Protein AF-A0A7U4LGH0-F1 (afdb_monomer_lite)

pLDDT: mean 79.06, std 14.22, range [37.09, 94.0]

Radius of gyration: 17.89 Å; chains: 1; bounding box: 55×28×38 Å

Foldseek 3Di:
DDFDKDFDPDWDWDDDPPDIDTHGIDTDDAQFLLNVQVVLVDDDDRSVVLLVLLCVVVVHDSVVRRGHGPVVSLVSSQVSLVPDPPRDRPPDDD

Organism: NCBI:txid1609977

Secondary structure (DSSP, 8-state):
-PPEEEEEEEEEEEEETTEEEEEEEEEEPPPBHHHHHHHGGGSSS-HHHHHHHHHHHHT--HHHHTTSBHHHHHHHHHHHHHTSTT--------

Structure (mmCIF, N/CA/C/O backbone):
data_AF-A0A7U4LGH0-F1
#
_entry.id   AF-A0A7U4LGH0-F1
#
loop_
_atom_site.group_PDB
_atom_site.id
_atom_site.type_symbol
_atom_site.label_atom_id
_atom_site.label_alt_id
_atom_site.label_comp_id
_atom_site.label_asym_id
_atom_site.label_entity_id
_atom_site.label_seq_id
_atom_site.pdbx_PDB_ins_code
_atom_site.Cartn_x
_atom_site.Cartn_y
_atom_site.Cartn_z
_atom_site.occupancy
_atom_site.B_iso_or_equiv
_atom_site.auth_seq_id
_atom_site.auth_comp_id
_atom_site.auth_asym_id
_atom_site.auth_atom_id
_atom_site.pdbx_PDB_model_num
ATOM 1 N N . MET A 1 1 ? 3.000 -16.094 -8.932 1.00 51.00 1 MET A N 1
ATOM 2 C CA . MET A 1 1 ? 2.922 -15.518 -10.295 1.00 51.00 1 MET A CA 1
ATOM 3 C C . MET A 1 1 ? 4.235 -14.812 -10.592 1.00 51.00 1 MET A C 1
ATOM 5 O O . MET A 1 1 ? 4.749 -14.156 -9.696 1.00 51.00 1 MET A O 1
ATOM 9 N N . ALA A 1 2 ? 4.805 -14.997 -11.785 1.00 57.38 2 ALA A N 1
ATOM 10 C CA . ALA A 1 2 ? 6.076 -14.379 -12.168 1.00 57.38 2 ALA A CA 1
ATOM 11 C C . ALA A 1 2 ? 5.899 -12.867 -12.396 1.00 57.38 2 ALA A C 1
ATOM 13 O O . ALA A 1 2 ? 4.921 -12.450 -13.017 1.00 57.38 2 ALA A O 1
ATOM 14 N N . ALA A 1 3 ? 6.821 -12.051 -11.878 1.00 67.06 3 ALA A N 1
ATOM 15 C CA . ALA A 1 3 ? 6.813 -10.607 -12.102 1.00 67.06 3 ALA A CA 1
ATOM 16 C C . ALA A 1 3 ? 7.034 -10.310 -13.593 1.00 67.06 3 ALA A C 1
ATOM 18 O O . ALA A 1 3 ? 7.894 -10.921 -14.228 1.00 67.06 3 ALA A O 1
ATOM 19 N N . THR A 1 4 ? 6.256 -9.390 -14.165 1.00 79.62 4 THR A N 1
ATOM 20 C CA . THR A 1 4 ? 6.445 -8.992 -15.567 1.00 79.62 4 THR A CA 1
ATOM 21 C C . THR A 1 4 ? 7.606 -8.010 -15.643 1.00 79.62 4 THR A C 1
ATOM 23 O O . THR A 1 4 ? 7.535 -6.934 -15.054 1.00 79.62 4 THR A O 1
ATOM 26 N N . VAL A 1 5 ? 8.680 -8.387 -16.335 1.00 84.75 5 VAL A N 1
ATOM 27 C CA . VAL A 1 5 ? 9.907 -7.587 -16.437 1.00 84.75 5 VAL A CA 1
ATOM 28 C C . VAL A 1 5 ? 9.956 -6.881 -17.787 1.00 84.75 5 VAL A C 1
ATOM 30 O O . VAL A 1 5 ? 9.822 -7.519 -18.828 1.00 84.75 5 VAL A O 1
ATOM 33 N N . TYR A 1 6 ? 10.172 -5.570 -17.762 1.00 85.81 6 TYR A N 1
ATOM 34 C CA . TYR A 1 6 ? 10.301 -4.721 -18.939 1.00 85.81 6 TYR A CA 1
ATOM 35 C C . TYR A 1 6 ? 11.729 -4.178 -19.024 1.00 85.81 6 TYR A C 1
ATOM 37 O O . TYR A 1 6 ? 12.182 -3.524 -18.080 1.00 85.81 6 TYR A O 1
ATOM 45 N N . PRO A 1 7 ? 12.456 -4.418 -20.126 1.00 87.44 7 PRO A N 1
ATOM 46 C CA . PRO A 1 7 ? 13.765 -3.815 -20.324 1.00 87.44 7 PRO A CA 1
ATOM 47 C C . PRO A 1 7 ? 13.629 -2.302 -20.526 1.00 87.44 7 PRO A C 1
ATOM 49 O O . PRO A 1 7 ? 12.701 -1.823 -21.184 1.00 87.44 7 PRO A O 1
ATOM 52 N N . LEU A 1 8 ? 14.568 -1.543 -19.970 1.00 86.00 8 LEU A N 1
ATOM 53 C CA . LEU A 1 8 ? 14.642 -0.103 -20.173 1.00 86.00 8 LEU A CA 1
ATOM 54 C C . LEU A 1 8 ? 15.298 0.211 -21.521 1.00 86.00 8 LEU A C 1
ATOM 56 O O . LEU A 1 8 ? 16.255 -0.439 -21.930 1.00 86.00 8 LEU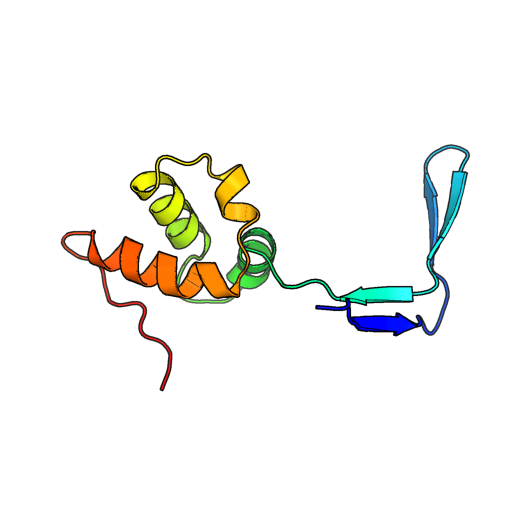 A O 1
ATOM 60 N N . LYS A 1 9 ? 14.802 1.249 -22.206 1.00 87.94 9 LYS A N 1
ATOM 61 C CA . LYS A 1 9 ? 15.415 1.740 -23.456 1.00 87.94 9 LYS A CA 1
ATOM 62 C C . LYS A 1 9 ? 16.791 2.364 -23.222 1.00 87.94 9 LYS A C 1
ATOM 64 O O . LYS A 1 9 ? 17.649 2.304 -24.094 1.00 87.94 9 LYS A O 1
ATOM 69 N N . HIS A 1 10 ? 16.975 2.959 -22.047 1.00 89.44 10 HIS A N 1
ATOM 70 C CA . HIS A 1 10 ? 18.232 3.532 -21.593 1.00 89.44 10 HIS A CA 1
ATOM 71 C C . HIS A 1 10 ? 18.460 3.101 -20.142 1.00 89.44 10 HIS A C 1
ATOM 73 O O . HIS A 1 10 ? 17.512 3.183 -19.353 1.00 89.44 10 HIS A O 1
ATOM 79 N N . PRO A 1 11 ? 19.666 2.634 -19.786 1.00 86.25 11 PRO A N 1
ATOM 80 C CA . PRO A 1 11 ? 19.973 2.266 -18.414 1.00 86.25 11 PRO A CA 1
ATOM 81 C C . PRO A 1 11 ? 19.926 3.493 -17.502 1.00 86.25 11 PRO A C 1
ATOM 83 O O . PRO A 1 11 ? 20.339 4.590 -17.886 1.00 86.25 11 PRO A O 1
ATOM 86 N N . ILE A 1 12 ? 19.419 3.304 -16.286 1.00 87.94 12 ILE A N 1
ATOM 87 C CA . ILE A 1 12 ? 19.425 4.332 -15.245 1.00 87.94 12 ILE A CA 1
ATOM 88 C C . ILE A 1 12 ? 20.600 4.034 -14.324 1.00 87.94 12 ILE A C 1
ATOM 90 O O . ILE A 1 12 ? 20.642 2.981 -13.691 1.00 87.94 12 ILE A O 1
ATOM 94 N N . ILE A 1 13 ? 21.546 4.966 -14.245 1.00 90.12 13 ILE A N 1
ATOM 95 C CA . ILE A 1 13 ? 22.685 4.867 -13.334 1.00 90.12 13 ILE A CA 1
ATOM 96 C C . ILE A 1 13 ? 22.304 5.546 -12.021 1.00 90.12 13 ILE A C 1
ATOM 98 O O . ILE A 1 13 ? 21.989 6.737 -12.004 1.00 90.12 13 ILE A O 1
ATOM 102 N N . VAL A 1 14 ? 22.327 4.789 -10.927 1.00 89.31 14 VAL A N 1
ATOM 103 C CA . VAL A 1 14 ? 22.050 5.292 -9.581 1.00 89.31 14 VAL A CA 1
ATOM 104 C C . VAL A 1 14 ? 23.318 5.170 -8.747 1.00 89.31 14 VAL A C 1
ATOM 106 O O . VAL A 1 14 ? 23.869 4.082 -8.596 1.00 89.31 14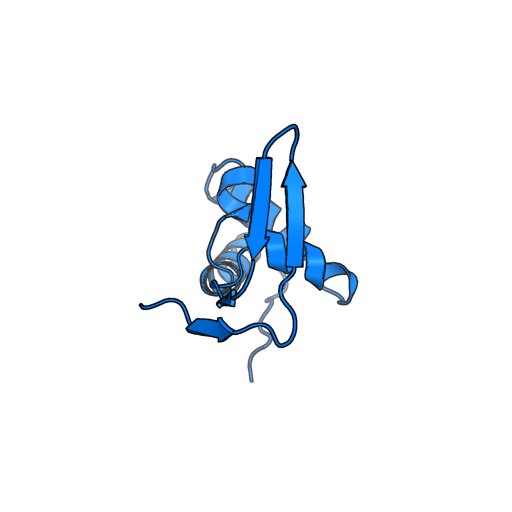 VAL A O 1
ATOM 109 N N . THR A 1 15 ? 23.777 6.285 -8.183 1.00 89.56 15 THR A N 1
ATOM 110 C CA . THR A 1 15 ? 24.904 6.301 -7.244 1.00 89.56 15 THR A CA 1
ATOM 111 C C . THR A 1 15 ? 24.376 6.513 -5.829 1.00 89.56 15 THR A C 1
ATOM 113 O O . THR A 1 15 ? 23.764 7.540 -5.540 1.00 89.56 15 THR A O 1
ATOM 116 N N . ILE A 1 16 ? 24.604 5.541 -4.943 1.00 85.25 16 ILE A N 1
ATOM 117 C CA . ILE A 1 16 ? 24.232 5.600 -3.524 1.00 85.25 16 ILE A CA 1
ATOM 118 C C . ILE A 1 16 ? 25.512 5.445 -2.698 1.00 85.25 16 ILE A C 1
ATOM 120 O O . ILE A 1 16 ? 26.050 4.346 -2.546 1.00 85.25 16 ILE A O 1
ATOM 124 N N . GLY A 1 17 ? 26.023 6.559 -2.168 1.00 87.56 17 GLY A N 1
ATOM 125 C CA . GLY A 1 17 ? 27.328 6.592 -1.500 1.00 87.56 17 GLY A CA 1
ATOM 126 C C . GLY A 1 17 ? 28.467 6.309 -2.485 1.00 87.56 17 GLY A C 1
ATOM 127 O O . GLY A 1 17 ? 28.561 6.967 -3.515 1.00 87.56 17 GLY A O 1
ATOM 128 N N . GLU A 1 18 ? 29.312 5.320 -2.184 1.00 89.69 18 GLU A N 1
ATOM 129 C CA . GLU A 1 18 ? 30.409 4.872 -3.065 1.00 89.69 18 GLU A CA 1
ATOM 130 C C . GLU A 1 18 ? 29.988 3.785 -4.073 1.00 89.69 18 GLU A C 1
ATOM 132 O O . GLU A 1 18 ? 30.808 3.308 -4.856 1.00 89.69 18 GLU A O 1
ATOM 137 N N . ARG A 1 19 ? 28.720 3.353 -4.056 1.00 80.44 19 ARG A N 1
ATOM 138 C CA . ARG A 1 19 ? 28.218 2.312 -4.959 1.00 80.44 19 ARG A CA 1
ATOM 139 C C . ARG A 1 19 ? 27.496 2.932 -6.143 1.00 80.44 19 ARG A C 1
ATOM 141 O O . ARG A 1 19 ? 26.603 3.756 -5.959 1.00 80.44 19 ARG A O 1
ATOM 148 N N . THR A 1 20 ? 27.850 2.474 -7.339 1.00 87.94 20 THR A N 1
ATOM 149 C CA . THR A 1 20 ? 27.145 2.787 -8.583 1.00 87.94 20 THR A CA 1
ATOM 150 C C . THR A 1 20 ? 26.452 1.527 -9.076 1.00 87.94 20 THR A C 1
ATOM 152 O O . THR A 1 20 ? 27.106 0.510 -9.303 1.00 87.94 20 THR A O 1
ATOM 155 N N . GLU A 1 21 ? 25.136 1.601 -9.233 1.00 88.25 21 GLU A N 1
ATOM 156 C CA . GLU A 1 21 ? 24.301 0.526 -9.757 1.00 88.25 21 GLU A CA 1
ATOM 157 C C . GLU A 1 21 ? 23.679 0.947 -11.088 1.00 88.25 21 GLU A C 1
ATOM 159 O O . GLU A 1 21 ? 23.267 2.094 -11.275 1.00 88.25 21 GLU A O 1
ATOM 164 N N . GLU A 1 22 ? 23.614 -0.001 -12.019 1.00 90.06 22 GLU A N 1
ATOM 165 C CA . GLU A 1 22 ? 22.978 0.182 -13.317 1.00 90.06 22 GLU A CA 1
ATOM 166 C C . GLU A 1 22 ? 21.651 -0.578 -13.341 1.00 90.06 22 GLU A C 1
ATOM 168 O O . GLU A 1 22 ? 21.606 -1.808 -13.287 1.00 90.06 22 GLU A O 1
ATOM 173 N N . ILE A 1 23 ? 20.549 0.162 -13.424 1.00 87.19 23 ILE A N 1
ATOM 174 C CA . ILE A 1 23 ? 19.209 -0.398 -13.556 1.00 87.19 23 ILE A CA 1
ATOM 175 C C . ILE A 1 23 ? 18.899 -0.503 -15.048 1.00 87.19 23 ILE A C 1
ATOM 177 O O . ILE A 1 23 ? 18.754 0.506 -15.739 1.00 87.19 23 ILE A O 1
ATOM 181 N N . THR A 1 24 ? 18.777 -1.734 -15.545 1.00 88.56 24 THR A N 1
ATOM 182 C CA . THR A 1 24 ? 18.520 -2.040 -16.966 1.00 88.56 24 THR A CA 1
ATOM 183 C C . THR A 1 24 ? 17.110 -2.574 -17.227 1.00 88.56 24 THR A C 1
ATOM 185 O O . THR A 1 24 ? 16.690 -2.693 -18.378 1.00 88.56 24 THR A O 1
ATOM 188 N N . SER A 1 25 ? 16.345 -2.884 -16.177 1.00 86.19 25 SER A N 1
ATOM 189 C CA . SER A 1 25 ? 14.981 -3.405 -16.297 1.00 86.1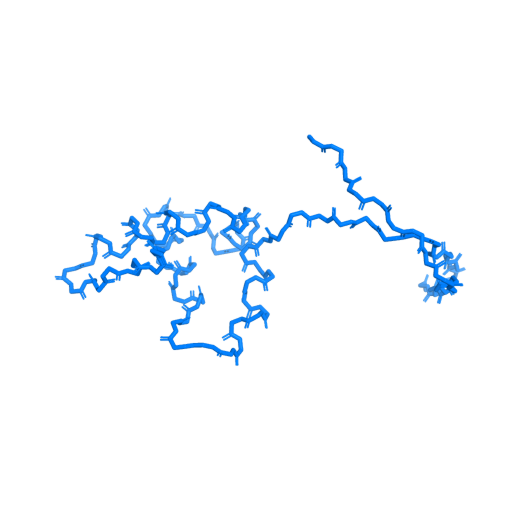9 25 SER A CA 1
ATOM 190 C C . SER A 1 25 ? 14.092 -2.992 -15.125 1.00 86.19 25 SER A C 1
ATOM 192 O O . SER A 1 25 ? 14.570 -2.734 -14.021 1.00 86.19 25 SER A O 1
ATOM 194 N N . LEU A 1 26 ? 12.785 -2.932 -15.378 1.00 83.00 26 LEU A N 1
ATOM 195 C CA . LEU A 1 26 ? 11.747 -2.688 -14.381 1.00 83.00 26 LEU A CA 1
ATOM 196 C C . LEU A 1 26 ? 10.875 -3.931 -14.241 1.00 83.00 26 LEU A C 1
ATOM 198 O O . LEU A 1 26 ? 10.321 -4.419 -15.223 1.00 83.00 26 LEU A O 1
ATOM 202 N N . ALA A 1 27 ? 10.706 -4.418 -13.017 1.00 82.56 27 ALA A N 1
ATOM 203 C CA . ALA A 1 27 ? 9.727 -5.451 -12.713 1.00 82.56 27 ALA A CA 1
ATOM 204 C C . ALA A 1 27 ? 8.419 -4.794 -12.259 1.00 82.56 27 ALA A C 1
ATOM 206 O O . ALA A 1 27 ? 8.393 -4.083 -11.253 1.00 82.56 27 ALA A O 1
ATOM 207 N N . LEU A 1 28 ? 7.324 -5.042 -12.978 1.00 78.44 28 LEU A N 1
ATOM 208 C CA . LEU A 1 28 ? 6.002 -4.653 -12.507 1.00 78.44 28 LEU A CA 1
ATOM 209 C C . LEU A 1 28 ? 5.595 -5.565 -11.353 1.00 78.44 28 LEU A C 1
ATOM 211 O O . LEU A 1 28 ? 5.527 -6.791 -11.490 1.00 78.44 28 LEU A O 1
ATOM 215 N N . ARG A 1 29 ? 5.295 -4.938 -10.220 1.00 84.50 29 ARG A N 1
ATOM 216 C CA . ARG A 1 29 ? 4.615 -5.567 -9.091 1.00 84.50 29 ARG A CA 1
ATOM 217 C C . ARG A 1 29 ? 3.129 -5.234 -9.129 1.00 84.50 29 ARG A C 1
ATOM 219 O O . ARG A 1 29 ? 2.715 -4.273 -9.775 1.00 84.50 29 ARG A O 1
ATOM 226 N N . ARG A 1 30 ? 2.333 -6.015 -8.400 1.00 82.31 30 ARG A N 1
ATOM 227 C CA . ARG A 1 30 ? 0.936 -5.659 -8.138 1.00 82.31 30 ARG A CA 1
ATOM 228 C C . ARG A 1 30 ? 0.902 -4.363 -7.328 1.00 82.31 30 ARG A C 1
ATOM 230 O O . ARG A 1 30 ? 1.794 -4.115 -6.506 1.00 82.31 30 ARG A O 1
ATOM 237 N N . ALA A 1 31 ? -0.090 -3.531 -7.624 1.00 84.69 31 ALA A N 1
ATOM 238 C CA . ALA A 1 31 ? -0.326 -2.313 -6.869 1.00 84.69 31 ALA A CA 1
ATOM 239 C C . ALA A 1 31 ? -0.703 -2.675 -5.428 1.00 84.69 31 ALA A C 1
ATOM 241 O O . ALA A 1 31 ? -1.328 -3.708 -5.189 1.00 84.69 31 ALA A O 1
ATOM 242 N N . THR A 1 32 ? -0.317 -1.836 -4.479 1.00 89.81 32 THR A N 1
ATOM 243 C CA . THR A 1 32 ? -0.700 -1.962 -3.072 1.00 89.81 32 THR A CA 1
ATOM 244 C C . THR A 1 32 ? -1.592 -0.805 -2.647 1.00 89.81 32 THR A C 1
ATOM 246 O O . THR A 1 32 ? -1.699 0.198 -3.356 1.00 89.81 32 THR A O 1
ATOM 249 N N . GLY A 1 33 ? -2.187 -0.896 -1.455 1.00 85.38 33 GLY A N 1
ATOM 250 C CA . GLY A 1 33 ? -2.927 0.213 -0.845 1.00 85.38 33 GLY A CA 1
ATOM 251 C C . GLY A 1 33 ? -2.137 1.531 -0.827 1.00 85.38 33 GLY A C 1
ATOM 252 O O . GLY A 1 33 ? -2.698 2.594 -1.071 1.00 85.38 33 GLY A O 1
ATOM 253 N N . ASN A 1 34 ? -0.816 1.478 -0.635 1.00 87.38 34 ASN A N 1
ATOM 254 C CA . ASN A 1 34 ? 0.037 2.665 -0.700 1.00 87.38 34 ASN A CA 1
ATOM 255 C C . ASN A 1 34 ? 0.113 3.293 -2.100 1.00 87.38 34 ASN A C 1
ATOM 257 O O . ASN A 1 34 ? 0.170 4.512 -2.219 1.00 87.38 34 ASN A O 1
ATOM 261 N N . ASP A 1 35 ? 0.105 2.484 -3.161 1.00 86.44 35 ASP A N 1
ATOM 262 C CA . ASP A 1 35 ? 0.066 3.018 -4.526 1.00 86.44 35 ASP A CA 1
ATOM 263 C C . ASP A 1 35 ? -1.293 3.644 -4.823 1.00 86.44 35 ASP A C 1
ATOM 265 O O . ASP A 1 35 ? -1.362 4.685 -5.475 1.00 86.44 35 ASP A O 1
ATOM 269 N N . LEU A 1 36 ? -2.368 3.045 -4.298 1.00 83.62 36 LEU A N 1
ATOM 270 C CA . LEU A 1 36 ? -3.707 3.609 -4.416 1.00 83.62 36 LEU A CA 1
ATOM 271 C C . LEU A 1 36 ? -3.776 5.002 -3.782 1.00 83.62 36 LEU A C 1
ATOM 273 O O . LEU A 1 36 ? -4.346 5.886 -4.402 1.00 83.62 36 LEU A O 1
ATOM 277 N N . LEU A 1 37 ? -3.127 5.239 -2.633 1.00 83.88 37 LEU A N 1
ATOM 278 C CA . LEU A 1 37 ? -3.038 6.571 -2.009 1.00 83.88 37 LEU A CA 1
ATOM 279 C C . LEU A 1 37 ? -2.355 7.624 -2.894 1.00 83.88 37 LEU A C 1
ATOM 281 O O . LEU A 1 37 ? -2.732 8.791 -2.857 1.00 83.88 37 LEU A O 1
ATOM 285 N N . LEU A 1 38 ? -1.350 7.236 -3.684 1.00 79.88 38 LEU A N 1
ATOM 286 C CA . LEU A 1 38 ? -0.679 8.157 -4.610 1.00 79.88 38 LEU A CA 1
ATOM 287 C C . LEU A 1 38 ? -1.596 8.524 -5.787 1.00 79.88 38 LEU A C 1
ATOM 289 O O . LEU A 1 38 ? -1.604 9.667 -6.252 1.00 79.88 38 LEU A O 1
ATOM 293 N N . ILE A 1 39 ? -2.389 7.556 -6.249 1.00 72.06 39 ILE A N 1
ATOM 294 C CA . ILE A 1 39 ? -3.348 7.717 -7.350 1.00 72.06 39 ILE A CA 1
ATOM 295 C C . ILE A 1 39 ? -4.616 8.459 -6.881 1.00 72.06 39 ILE A C 1
ATOM 297 O O . ILE A 1 39 ? -5.239 9.170 -7.671 1.00 72.06 39 ILE A O 1
ATOM 301 N N . ASP A 1 40 ? -4.957 8.355 -5.593 1.00 69.62 40 ASP A N 1
ATOM 302 C CA . ASP A 1 40 ? -6.140 8.933 -4.932 1.00 69.62 40 ASP A CA 1
ATOM 303 C C . ASP A 1 40 ? -6.217 10.466 -4.983 1.00 69.62 40 ASP A C 1
ATOM 305 O O . ASP A 1 40 ? -7.267 11.055 -4.741 1.00 69.62 40 ASP A O 1
ATOM 309 N N . SER A 1 41 ? -5.142 11.128 -5.414 1.00 56.66 41 SER A N 1
ATOM 310 C CA . SER A 1 41 ? -5.086 12.565 -5.715 1.00 56.66 41 SER A CA 1
ATOM 311 C C . SER A 1 41 ? -6.166 13.064 -6.706 1.00 56.66 41 SER A C 1
ATOM 313 O O . SER A 1 41 ? -6.239 14.266 -6.957 1.00 56.66 41 SER A O 1
ATOM 315 N N . PHE A 1 42 ? -6.978 12.178 -7.306 1.00 50.88 42 PHE A N 1
ATOM 316 C CA . PHE A 1 42 ? -7.818 12.478 -8.470 1.00 50.88 42 PHE A CA 1
ATOM 317 C C . PHE A 1 42 ? -9.315 12.102 -8.404 1.00 50.88 42 PHE A C 1
ATOM 319 O O . PHE A 1 42 ? -9.985 12.321 -9.415 1.00 50.88 42 PHE A O 1
ATOM 326 N N . ARG A 1 43 ? -9.906 11.570 -7.314 1.00 55.22 43 ARG A N 1
ATOM 327 C CA . ARG A 1 43 ? -11.349 11.191 -7.331 1.00 55.22 43 ARG A CA 1
ATOM 328 C C . ARG A 1 43 ? -12.134 11.390 -6.025 1.00 55.22 43 ARG A C 1
ATOM 330 O O . ARG A 1 43 ? -11.590 11.474 -4.937 1.00 55.22 43 ARG A O 1
ATOM 337 N N . HIS A 1 44 ? -13.463 11.438 -6.185 1.00 57.44 44 HIS A N 1
ATOM 338 C CA . HIS A 1 44 ? -14.521 11.709 -5.195 1.00 57.44 44 HIS A CA 1
ATOM 339 C C . HIS A 1 44 ? -14.704 10.669 -4.063 1.00 57.44 44 HIS A C 1
ATOM 341 O O . HIS A 1 44 ? -15.725 10.700 -3.381 1.00 57.44 44 HIS A O 1
ATOM 347 N N . GLN A 1 45 ? -13.755 9.758 -3.844 1.00 63.44 45 GLN A N 1
ATOM 348 C CA . GLN A 1 45 ? -13.758 8.819 -2.716 1.00 63.44 45 GLN A CA 1
ATOM 349 C C . GLN A 1 45 ? -12.338 8.742 -2.155 1.00 63.44 45 GLN A C 1
ATOM 351 O O . GLN A 1 45 ? -11.475 8.229 -2.857 1.00 63.44 45 GLN A O 1
ATOM 356 N N . PRO A 1 46 ? -12.075 9.245 -0.935 1.00 77.50 46 PRO A N 1
ATOM 357 C CA . PRO A 1 46 ? -10.730 9.243 -0.380 1.00 77.50 46 PRO A CA 1
ATOM 358 C C . PRO A 1 46 ? -10.322 7.811 -0.018 1.00 77.50 46 PRO A C 1
ATOM 360 O O . PRO A 1 46 ? -10.747 7.274 1.004 1.00 77.50 46 PRO A O 1
ATOM 363 N N . MET A 1 47 ? -9.464 7.192 -0.824 1.00 85.31 47 MET A N 1
ATOM 364 C CA . MET A 1 47 ? -8.814 5.908 -0.546 1.00 85.31 47 MET A CA 1
ATOM 365 C C . MET A 1 47 ? -8.183 5.870 0.846 1.00 85.31 47 MET A C 1
ATOM 367 O O . MET A 1 47 ? -8.194 4.837 1.513 1.00 85.31 47 MET A O 1
ATOM 371 N N . LYS A 1 48 ? -7.670 7.008 1.326 1.00 86.31 48 LYS A N 1
ATOM 372 C CA . LYS A 1 48 ? -7.172 7.119 2.701 1.00 86.31 48 LYS A CA 1
ATOM 373 C C . LYS A 1 48 ? -8.222 6.711 3.736 1.00 86.31 48 LYS A C 1
ATOM 375 O O . LYS A 1 48 ? -7.899 5.924 4.620 1.00 86.31 48 LYS A O 1
ATOM 380 N N . LEU A 1 49 ? -9.461 7.176 3.584 1.00 84.75 49 LEU A N 1
ATOM 381 C CA . LEU A 1 49 ? -10.562 6.823 4.479 1.00 84.75 49 LEU A CA 1
ATOM 382 C C . LEU A 1 49 ? -10.868 5.324 4.411 1.00 84.75 49 LEU A C 1
ATOM 384 O O . LEU A 1 49 ? -11.019 4.689 5.448 1.00 84.75 49 LEU A O 1
ATOM 388 N N . VAL A 1 50 ? -10.895 4.745 3.207 1.00 86.88 50 VAL A N 1
ATOM 389 C CA . VAL A 1 50 ? -11.116 3.302 3.010 1.00 86.88 50 VAL A CA 1
ATOM 390 C C . VAL A 1 50 ? -10.072 2.491 3.784 1.00 86.88 50 VAL A C 1
ATOM 392 O O . VAL A 1 50 ? -10.414 1.604 4.563 1.00 86.88 50 VAL A O 1
ATOM 395 N N . LEU A 1 51 ? -8.789 2.822 3.619 1.00 89.25 51 LEU A N 1
ATOM 396 C CA . LEU A 1 51 ? -7.695 2.123 4.296 1.00 89.25 51 LEU A CA 1
ATOM 397 C C . LEU A 1 51 ? -7.725 2.340 5.820 1.00 89.25 51 LEU A C 1
ATOM 399 O O . LEU A 1 51 ? -7.431 1.414 6.575 1.00 89.25 51 LEU A O 1
ATOM 403 N N . GLU A 1 52 ? -8.093 3.534 6.289 1.00 89.06 52 GLU A N 1
ATOM 404 C CA . GLU A 1 52 ? -8.256 3.824 7.720 1.00 89.06 52 GLU A CA 1
ATOM 405 C C . GLU A 1 52 ? -9.412 3.023 8.332 1.00 89.06 52 GLU A C 1
ATOM 407 O O . GLU A 1 52 ? -9.271 2.481 9.428 1.00 89.06 52 GLU A O 1
ATOM 412 N N . MET A 1 53 ? -10.521 2.863 7.608 1.00 87.00 53 MET A N 1
ATOM 413 C CA . MET A 1 53 ? -11.652 2.043 8.043 1.00 87.00 53 MET A CA 1
ATOM 414 C C . MET A 1 53 ? -11.299 0.558 8.101 1.00 87.00 53 MET A C 1
ATOM 416 O O . MET A 1 53 ? -11.615 -0.111 9.086 1.00 87.00 53 MET A O 1
ATOM 420 N N . ILE A 1 54 ? -10.585 0.042 7.096 1.00 88.88 54 ILE A N 1
ATOM 421 C CA . ILE A 1 54 ? -10.081 -1.338 7.119 1.00 88.88 54 ILE A CA 1
ATOM 422 C C . ILE A 1 54 ? -9.152 -1.537 8.325 1.00 88.88 54 ILE A C 1
ATOM 424 O O . ILE A 1 54 ? -9.267 -2.545 9.023 1.00 88.88 54 ILE A O 1
ATOM 428 N N . ALA A 1 55 ? -8.259 -0.585 8.611 1.00 92.00 55 ALA A N 1
ATOM 429 C CA . ALA A 1 55 ? -7.370 -0.645 9.773 1.00 92.00 55 ALA A CA 1
ATOM 430 C C . ALA A 1 55 ? -8.158 -0.685 11.092 1.00 92.00 55 ALA A C 1
AT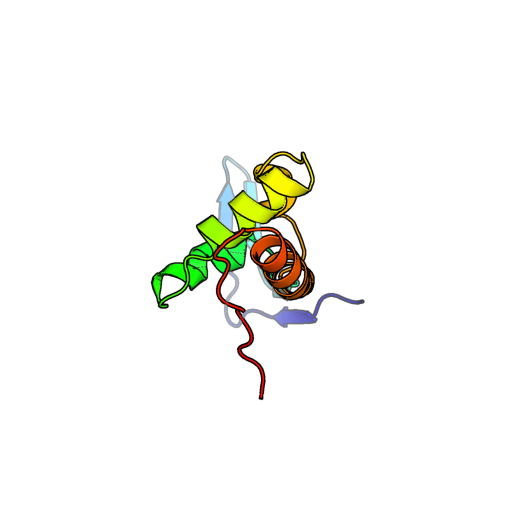OM 432 O O . ALA A 1 55 ? -7.908 -1.549 11.933 1.00 92.00 55 ALA A O 1
ATOM 433 N N . ALA A 1 56 ? -9.148 0.200 11.243 1.00 89.12 56 ALA A N 1
ATOM 434 C CA . ALA A 1 56 ? -9.986 0.278 12.434 1.00 89.12 56 ALA A CA 1
ATOM 435 C C . ALA A 1 56 ? -10.787 -1.012 12.679 1.00 89.12 56 ALA A C 1
ATOM 437 O O . ALA A 1 56 ? -10.798 -1.518 13.799 1.00 89.12 56 ALA A O 1
ATOM 438 N N . LEU A 1 57 ? -11.411 -1.577 11.640 1.00 87.81 57 LEU A N 1
ATOM 439 C CA . LEU A 1 57 ? -12.255 -2.770 11.772 1.00 87.81 57 LEU A CA 1
ATOM 440 C C . LEU A 1 57 ? -11.452 -4.064 11.915 1.00 87.81 57 LEU A C 1
ATOM 442 O O . LEU A 1 57 ? -11.871 -4.976 12.622 1.00 87.81 57 LEU A O 1
ATOM 446 N N . SER A 1 58 ? -10.289 -4.152 11.268 1.00 89.81 58 SER A N 1
ATOM 447 C CA . SER A 1 58 ? -9.406 -5.322 11.387 1.00 89.81 58 SER A CA 1
ATOM 448 C C . SER A 1 58 ? -8.528 -5.302 12.643 1.00 89.81 58 SER A C 1
ATOM 450 O O . SER A 1 58 ? -7.888 -6.308 12.953 1.00 89.81 58 SER A O 1
ATOM 452 N N . GLY A 1 59 ? -8.454 -4.165 13.347 1.00 91.38 59 GLY A N 1
ATOM 453 C CA . GLY A 1 59 ? -7.546 -3.957 14.478 1.00 91.38 59 GLY A CA 1
ATOM 454 C C . GLY A 1 59 ? -6.064 -3.949 14.087 1.00 91.38 59 GLY A C 1
ATOM 455 O O . GLY A 1 59 ? -5.200 -4.133 14.945 1.00 91.38 59 GLY A O 1
ATOM 456 N N . GLN A 1 60 ? -5.753 -3.773 12.799 1.00 94.00 60 GLN A N 1
ATOM 457 C CA . GLN A 1 60 ? -4.385 -3.800 12.288 1.00 94.00 60 GLN A CA 1
ATOM 458 C C . GLN A 1 60 ? -3.791 -2.393 12.170 1.00 94.00 60 GLN A C 1
ATOM 460 O O . GLN A 1 60 ? -4.500 -1.433 11.862 1.00 94.00 60 GLN A O 1
ATOM 465 N N . PRO A 1 61 ? -2.465 -2.244 12.332 1.00 93.88 61 PRO A N 1
ATOM 466 C CA . PRO A 1 61 ? -1.802 -0.974 12.080 1.00 93.88 61 PRO A CA 1
ATOM 467 C C . PRO A 1 61 ? -1.985 -0.517 10.627 1.00 93.88 61 PRO A C 1
ATOM 469 O O . PRO A 1 61 ? -1.821 -1.302 9.692 1.00 93.88 61 PRO A O 1
ATOM 472 N N . PHE A 1 62 ? -2.205 0.782 10.421 1.00 90.00 62 PHE A N 1
ATOM 473 C CA . PHE A 1 62 ? -2.381 1.370 9.087 1.00 90.00 62 PHE A CA 1
ATOM 474 C C . PHE A 1 62 ? -1.228 1.042 8.119 1.00 90.00 62 PHE A C 1
ATOM 476 O O . PHE A 1 62 ? -1.455 0.749 6.948 1.00 90.00 62 PHE A O 1
ATOM 483 N N . VAL A 1 63 ? 0.012 0.986 8.620 1.00 91.75 63 VAL A N 1
ATOM 484 C CA . VAL A 1 63 ? 1.200 0.630 7.820 1.00 91.75 63 VAL A CA 1
ATOM 485 C C . VAL A 1 63 ? 1.154 -0.800 7.261 1.00 91.75 63 VAL A C 1
ATOM 487 O O . VAL A 1 63 ? 1.810 -1.098 6.264 1.00 91.75 63 VAL A O 1
ATOM 490 N N . ILE A 1 64 ? 0.402 -1.701 7.901 1.00 91.31 64 ILE A N 1
ATOM 491 C CA . ILE A 1 64 ? 0.159 -3.059 7.402 1.00 91.31 64 ILE A CA 1
ATOM 492 C C . ILE A 1 64 ? -0.897 -3.014 6.300 1.00 91.31 64 ILE A C 1
ATOM 494 O O . ILE A 1 64 ? -0.692 -3.597 5.239 1.00 91.31 64 ILE A O 1
ATOM 498 N N . ILE A 1 65 ? -1.970 -2.247 6.503 1.00 91.56 65 ILE A N 1
ATOM 499 C CA . ILE A 1 65 ? -3.045 -2.072 5.519 1.00 91.56 65 ILE A CA 1
ATOM 500 C C . ILE A 1 65 ? -2.535 -1.438 4.215 1.00 91.56 65 ILE A C 1
ATOM 502 O O . ILE A 1 65 ? -2.895 -1.879 3.128 1.00 91.56 65 ILE A O 1
ATOM 506 N N . GLN A 1 66 ? -1.598 -0.490 4.292 1.00 90.69 66 GLN A N 1
ATOM 507 C CA . GLN A 1 66 ? -0.940 0.102 3.117 1.00 90.69 66 GLN A CA 1
ATOM 508 C C . GLN A 1 66 ? -0.174 -0.911 2.244 1.00 90.69 66 GLN A C 1
ATOM 510 O O . GLN A 1 66 ? 0.111 -0.634 1.076 1.00 90.69 66 GLN A O 1
ATOM 515 N N . LYS A 1 67 ? 0.181 -2.078 2.792 1.00 91.31 67 LYS A N 1
ATOM 516 C CA . LYS A 1 67 ? 0.897 -3.142 2.075 1.00 91.31 67 LYS A CA 1
ATOM 517 C C . LYS A 1 67 ? -0.033 -4.188 1.463 1.00 91.31 67 LYS A C 1
ATOM 519 O O . LYS A 1 67 ? 0.468 -5.058 0.756 1.00 91.31 67 LYS A O 1
ATOM 524 N N . LEU A 1 68 ? -1.341 -4.115 1.723 1.00 90.06 68 LEU A N 1
ATOM 525 C CA . LEU A 1 68 ? -2.315 -5.008 1.099 1.00 90.06 68 LEU A CA 1
ATOM 526 C C . LEU A 1 68 ? -2.291 -4.853 -0.417 1.00 90.06 68 LEU A C 1
ATOM 528 O O . LEU A 1 68 ? -2.047 -3.757 -0.930 1.00 90.06 68 LEU A O 1
ATOM 532 N N . ASP A 1 69 ? -2.556 -5.954 -1.116 1.00 89.38 69 ASP A N 1
ATOM 533 C CA . ASP A 1 69 ? -2.761 -5.943 -2.559 1.00 89.38 69 ASP A CA 1
ATOM 534 C C . ASP A 1 69 ? -3.957 -5.038 -2.878 1.00 89.38 69 ASP A C 1
ATOM 536 O O . ASP A 1 69 ? -5.002 -5.112 -2.230 1.00 89.38 69 ASP A O 1
ATOM 540 N N . ALA A 1 70 ? -3.809 -4.162 -3.869 1.00 85.62 70 ALA A N 1
ATOM 541 C CA . ALA A 1 70 ? -4.866 -3.247 -4.283 1.00 85.62 70 ALA A CA 1
ATOM 542 C C . ALA A 1 70 ? -6.153 -3.982 -4.695 1.00 85.62 70 ALA A C 1
ATOM 544 O O . ALA A 1 70 ? -7.240 -3.431 -4.537 1.00 85.62 70 ALA A O 1
ATOM 545 N N . GLY A 1 71 ? -6.041 -5.222 -5.189 1.00 84.06 71 GLY A N 1
ATOM 546 C CA . GLY A 1 71 ? -7.192 -6.070 -5.495 1.00 84.06 71 GLY A CA 1
ATOM 547 C C . GLY A 1 71 ? -8.003 -6.472 -4.260 1.00 84.06 71 GLY A C 1
ATOM 548 O O . GLY A 1 71 ? -9.211 -6.654 -4.375 1.00 84.06 71 GLY A O 1
ATOM 549 N N . ASP A 1 72 ? -7.370 -6.549 -3.087 1.00 85.81 72 ASP A N 1
ATOM 550 C CA . ASP A 1 72 ? -8.033 -6.898 -1.825 1.00 85.81 72 ASP A CA 1
ATOM 551 C C . ASP A 1 72 ? -8.649 -5.666 -1.144 1.00 85.81 72 ASP A C 1
ATOM 553 O O . ASP A 1 72 ? -9.620 -5.780 -0.396 1.00 85.81 72 ASP A O 1
ATOM 557 N N . VAL A 1 73 ? -8.117 -4.470 -1.421 1.00 85.19 73 VAL A N 1
ATOM 558 C CA . VAL A 1 73 ? -8.586 -3.208 -0.824 1.00 85.19 73 VAL A CA 1
ATOM 559 C C . VAL A 1 73 ? -10.034 -2.896 -1.205 1.00 85.19 73 VAL A C 1
ATOM 561 O O . VAL A 1 73 ? -10.780 -2.425 -0.354 1.00 85.19 73 VAL A O 1
ATOM 564 N N . GLY A 1 74 ? -10.450 -3.171 -2.445 1.00 80.56 74 GLY A N 1
ATOM 565 C CA . GLY A 1 74 ? -11.824 -2.920 -2.902 1.00 80.56 74 GLY A CA 1
ATOM 566 C C . GLY A 1 74 ? -12.872 -3.703 -2.096 1.00 80.56 74 GLY A C 1
ATOM 567 O O . GLY A 1 74 ? -13.675 -3.080 -1.400 1.00 80.56 74 GLY A O 1
ATOM 568 N N . PRO A 1 75 ? -12.830 -5.050 -2.105 1.00 83.12 75 PRO A N 1
ATOM 569 C CA . PRO A 1 75 ? -13.760 -5.880 -1.338 1.00 83.12 75 PRO A CA 1
ATOM 570 C C . PRO A 1 75 ? -13.713 -5.618 0.173 1.00 83.12 75 PRO A C 1
ATOM 572 O O . PRO A 1 75 ? -14.751 -5.565 0.830 1.00 83.12 75 PRO A O 1
ATOM 575 N N . LEU A 1 76 ? -12.516 -5.424 0.744 1.00 84.88 76 LEU A N 1
ATOM 576 C CA . LEU A 1 76 ? -12.376 -5.090 2.165 1.00 84.88 76 LEU A CA 1
ATOM 577 C C . LEU A 1 76 ? -12.946 -3.708 2.485 1.00 84.88 76 LEU A C 1
ATOM 579 O O . LEU A 1 76 ? -13.517 -3.522 3.556 1.00 84.88 76 LEU A O 1
ATOM 583 N N . GLY A 1 77 ? -12.817 -2.758 1.562 1.00 81.06 77 GLY A N 1
ATOM 584 C CA . GLY A 1 77 ? -13.424 -1.441 1.656 1.00 81.06 77 GLY A CA 1
ATOM 585 C C . GLY A 1 77 ? -14.943 -1.531 1.669 1.00 81.06 77 GLY A C 1
ATOM 586 O O . GLY A 1 77 ? -15.568 -1.003 2.579 1.00 81.06 77 GLY A O 1
ATOM 587 N N . GLU A 1 78 ? -15.548 -2.247 0.722 1.00 80.62 78 GLU A N 1
ATOM 588 C CA . GLU A 1 78 ? -17.004 -2.450 0.681 1.00 80.62 78 GLU A CA 1
ATOM 589 C C . GLU A 1 78 ? -17.531 -3.061 1.987 1.00 80.62 78 GLU A C 1
ATOM 591 O O . GLU A 1 78 ? -18.488 -2.550 2.572 1.00 80.62 78 GLU A O 1
ATOM 596 N N . LEU A 1 79 ? -16.858 -4.099 2.495 1.00 81.94 79 LEU A N 1
ATOM 597 C CA . LEU A 1 79 ? -17.180 -4.701 3.790 1.00 81.94 79 LEU A CA 1
ATOM 598 C C . LEU A 1 79 ? -16.996 -3.713 4.945 1.00 81.94 79 LEU A C 1
ATOM 600 O O . LEU A 1 79 ? -17.806 -3.689 5.870 1.00 81.94 79 LEU A O 1
ATOM 604 N N . ALA A 1 80 ? -15.951 -2.889 4.905 1.00 78.31 80 ALA A N 1
ATOM 605 C CA . ALA A 1 80 ? 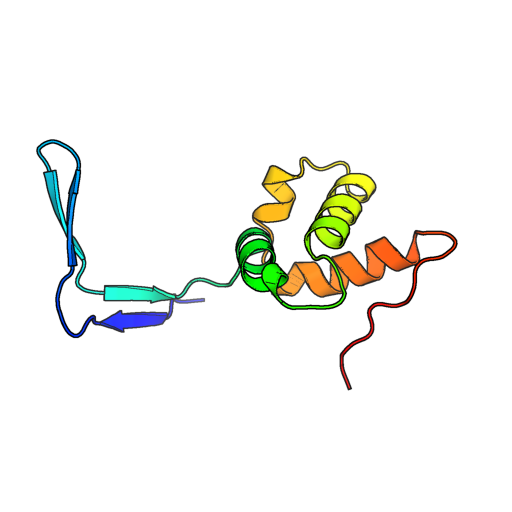-15.702 -1.893 5.932 1.00 78.31 80 ALA A CA 1
ATOM 606 C C . ALA A 1 80 ? -16.805 -0.824 5.970 1.00 78.31 80 ALA A C 1
ATOM 608 O O . ALA A 1 80 ? -17.279 -0.470 7.047 1.00 78.31 80 ALA A O 1
ATOM 609 N N . PHE A 1 81 ? -17.258 -0.357 4.806 1.00 72.94 81 PHE A N 1
ATOM 610 C CA . PHE A 1 81 ? -18.349 0.612 4.694 1.00 72.94 81 PHE A CA 1
ATOM 611 C C . PHE A 1 81 ? -19.707 0.026 5.079 1.00 72.94 81 PHE A C 1
ATOM 613 O O . PHE A 1 81 ? -20.485 0.715 5.728 1.00 72.94 81 PHE A O 1
ATOM 620 N N . ALA A 1 82 ? -19.971 -1.248 4.782 1.00 75.81 82 ALA A N 1
ATOM 621 C CA . ALA A 1 82 ? -21.204 -1.919 5.197 1.00 75.81 82 ALA A CA 1
ATOM 622 C C . ALA A 1 82 ? -21.380 -2.007 6.728 1.00 75.81 82 ALA A C 1
ATOM 624 O O . ALA A 1 82 ? -22.493 -2.211 7.205 1.00 75.81 82 ALA A O 1
ATOM 625 N N . ASN A 1 83 ? -20.297 -1.855 7.499 1.00 69.25 83 ASN A N 1
ATOM 626 C CA . ASN A 1 83 ? -20.321 -1.856 8.964 1.00 69.25 83 ASN A CA 1
ATOM 627 C C . ASN A 1 83 ? -20.471 -0.451 9.583 1.00 69.25 83 ASN A C 1
ATOM 629 O O . ASN A 1 83 ? -20.422 -0.318 10.805 1.00 69.25 83 ASN A O 1
ATOM 633 N N . VAL A 1 84 ? -20.646 0.596 8.772 1.00 67.62 84 VAL A N 1
ATOM 634 C CA . VAL A 1 84 ? -20.926 1.961 9.242 1.00 67.62 84 VAL A CA 1
ATOM 635 C C . VAL A 1 84 ? -22.426 2.225 9.122 1.00 67.62 84 VAL A C 1
ATOM 637 O O . VAL A 1 84 ? -22.995 1.993 8.060 1.00 67.62 84 VAL A O 1
ATOM 640 N N . GLU A 1 85 ? -23.058 2.735 10.187 1.00 58.50 85 GLU A N 1
ATOM 641 C CA . GLU A 1 85 ? -24.517 2.979 10.271 1.00 58.50 85 GLU A CA 1
ATOM 642 C C . GLU A 1 85 ? -25.089 3.843 9.120 1.00 58.50 85 GLU A C 1
ATOM 644 O O . GLU A 1 85 ? -26.265 3.701 8.805 1.00 58.50 85 GLU A O 1
ATOM 649 N N . ASP A 1 86 ? -24.252 4.641 8.437 1.00 60.19 86 ASP A N 1
ATOM 650 C CA . ASP A 1 86 ? -24.583 5.474 7.260 1.00 60.19 86 ASP A CA 1
ATOM 651 C C . ASP A 1 86 ? -23.648 5.225 6.045 1.00 60.19 86 ASP A C 1
ATOM 653 O O . ASP A 1 86 ? -23.430 6.099 5.198 1.00 60.19 86 ASP A O 1
ATOM 657 N N . GLY A 1 87 ? -23.016 4.051 5.953 1.00 51.59 87 GLY A N 1
ATOM 658 C CA . GLY A 1 87 ? -22.047 3.745 4.898 1.00 51.59 87 GLY A CA 1
ATOM 659 C C . GLY A 1 87 ? -22.680 3.654 3.505 1.00 51.59 87 GLY A C 1
ATOM 660 O O . GLY A 1 87 ? -23.398 2.704 3.200 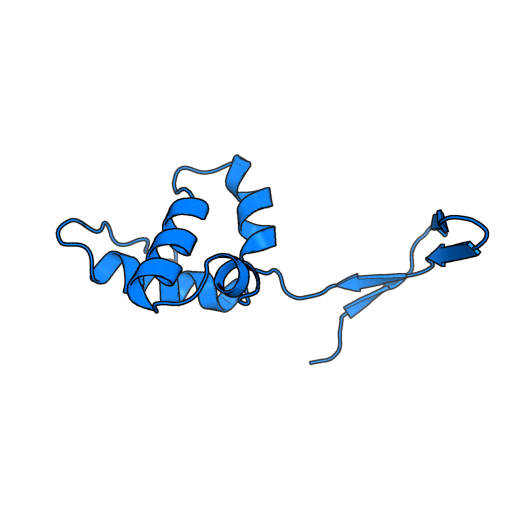1.00 51.59 87 GLY A O 1
ATOM 661 N N . LEU A 1 88 ? -22.384 4.614 2.620 1.00 51.56 88 LEU A N 1
ATOM 662 C CA . LEU A 1 88 ? -22.773 4.517 1.210 1.00 51.56 88 LEU A CA 1
ATOM 663 C C . LEU A 1 88 ? -22.044 3.332 0.547 1.00 51.56 88 LEU A C 1
ATOM 665 O O . LEU A 1 88 ? -20.820 3.231 0.676 1.00 51.56 88 LEU A O 1
ATOM 669 N N . PRO A 1 89 ? -22.748 2.458 -0.197 1.00 51.06 89 PRO A N 1
ATOM 670 C CA . PRO A 1 89 ? -22.110 1.370 -0.919 1.00 51.06 89 PRO A CA 1
ATOM 671 C C . PRO A 1 89 ? -21.171 1.948 -1.978 1.00 51.06 89 PRO A C 1
ATOM 673 O O . PRO A 1 89 ? -21.603 2.610 -2.923 1.00 51.06 89 PRO A O 1
ATOM 676 N N . ILE A 1 90 ? -19.876 1.664 -1.849 1.00 53.25 90 ILE A N 1
ATOM 677 C CA . ILE A 1 90 ? -18.861 1.967 -2.866 1.00 53.25 90 ILE A CA 1
ATOM 678 C C . ILE A 1 90 ? -18.899 0.921 -3.993 1.00 53.25 90 ILE A C 1
ATOM 680 O O . ILE A 1 90 ? -17.884 0.387 -4.415 1.00 53.25 90 ILE A O 1
ATOM 684 N N . GLY A 1 91 ? -20.104 0.632 -4.490 1.00 41.75 91 GLY A N 1
ATOM 685 C CA . GLY A 1 91 ? -20.342 -0.246 -5.629 1.00 41.75 91 GLY A CA 1
ATOM 686 C C . GLY A 1 91 ? -20.122 0.512 -6.931 1.00 41.75 91 GLY A C 1
ATOM 687 O O . GLY A 1 91 ? -21.040 1.126 -7.468 1.00 41.75 91 GLY A O 1
ATOM 688 N N . GLY A 1 92 ? -18.887 0.485 -7.421 1.00 42.75 92 GLY A N 1
ATOM 689 C CA . GLY A 1 92 ? -18.489 1.044 -8.709 1.00 42.75 92 GLY A CA 1
ATOM 690 C C . GLY A 1 92 ? -17.989 -0.024 -9.675 1.00 42.75 92 GLY A C 1
ATOM 691 O O . GLY A 1 92 ? -16.926 0.163 -10.258 1.00 42.75 92 GLY A O 1
ATOM 692 N N . THR A 1 93 ? -18.709 -1.139 -9.835 1.00 40.56 93 THR A N 1
ATOM 693 C CA . THR A 1 93 ? -18.530 -2.038 -10.988 1.00 40.56 93 THR A CA 1
ATOM 694 C C . THR A 1 93 ? -19.881 -2.482 -11.554 1.00 40.56 93 THR A C 1
ATOM 696 O O . THR A 1 93 ? -20.576 -3.331 -11.006 1.00 40.56 93 THR A O 1
ATOM 699 N N . SER A 1 94 ? -20.231 -1.874 -12.684 1.00 37.09 94 SER A N 1
ATOM 700 C CA . SER A 1 94 ? -21.078 -2.427 -13.744 1.00 37.09 94 SER A CA 1
ATOM 701 C C . SER A 1 94 ? -20.420 -2.090 -15.069 1.00 37.09 94 SER A C 1
ATOM 703 O O . SER A 1 94 ? -19.947 -0.932 -15.165 1.00 37.09 94 SER A O 1
#

Sequence (94 aa):
MAATVYPLKHPIIVTIGERTEEITSLALRRATGNDLLLIDSFRHQPMKLVLEMIAALSGQPFVIIQKLDAGDVGPLGELAFANVEDGLPIGGTS